Protein AF-A0A182EUM0-F1 (afdb_monomer_lite)

InterPro domains:
  IPR003677 SXP/RAL-2 family protein Ani s 5-like, cation-binding domain [PF02520] (3-69)

Organism: Onchocerca ochengi (NCBI:txid42157)

Radius of gyration: 14.56 Å; chains: 1; bounding box: 38×32×35 Å

Secondary structure (DSSP, 8-state):
-HHHHHHHHHHHHHHHHHHHHHHHHHHS-HHHHHHHHHHHHHHH-TTS-HHHHHHHHHHHHHHS-HHHHHHHHHHHS---

Sequence (80 aa):
VRFTQFMEEVKKARADYERIHQQAVARFSPAAKDADARMSAIADSPHLTTRQKSQQIQAIMDSLSESVRREIINALSPQE

Structure (mmCIF, N/CA/C/O backbone):
data_AF-A0A182EUM0-F1
#
_entry.id   AF-A0A182EUM0-F1
#
loop_
_atom_site.group_PDB
_atom_site.id
_atom_site.type_symbol
_atom_site.label_atom_id
_atom_site.label_alt_id
_atom_site.label_comp_id
_atom_site.label_asym_id
_atom_site.label_entity_id
_atom_site.label_seq_id
_atom_site.pdbx_PDB_ins_code
_atom_site.Cartn_x
_atom_site.Cartn_y
_atom_site.Cartn_z
_atom_site.occupancy
_atom_site.B_iso_or_equiv
_atom_site.auth_seq_id
_atom_site.auth_comp_id
_atom_site.auth_asym_id
_atom_site.auth_atom_id
_atom_site.pdbx_PDB_model_num
ATOM 1 N N . VAL A 1 1 ? 22.415 -1.585 -21.965 1.00 60.50 1 VAL A N 1
ATOM 2 C CA . VAL A 1 1 ? 22.764 -0.440 -21.087 1.00 60.50 1 VAL A CA 1
ATOM 3 C C . VAL A 1 1 ? 21.518 0.295 -20.585 1.00 60.50 1 VAL A C 1
ATOM 5 O O . VAL A 1 1 ? 21.299 0.272 -19.385 1.00 60.50 1 VAL A O 1
ATOM 8 N N . ARG A 1 2 ? 20.634 0.826 -21.455 1.00 70.31 2 ARG A N 1
ATOM 9 C CA . ARG A 1 2 ? 19.377 1.492 -21.022 1.00 70.31 2 ARG A CA 1
ATOM 10 C C . ARG A 1 2 ? 18.430 0.619 -20.181 1.00 70.31 2 ARG A C 1
ATOM 12 O O . ARG A 1 2 ? 17.907 1.099 -19.190 1.00 70.31 2 ARG A O 1
ATOM 19 N N . PHE A 1 3 ? 18.232 -0.653 -20.545 1.00 73.94 3 PHE A N 1
ATOM 20 C CA . PHE A 1 3 ? 17.364 -1.565 -19.778 1.00 73.94 3 PHE A CA 1
ATOM 21 C C . PHE A 1 3 ? 17.895 -1.820 -18.359 1.00 73.94 3 PHE A C 1
ATOM 23 O O . PHE A 1 3 ? 17.130 -1.841 -17.405 1.00 73.94 3 PHE A O 1
ATOM 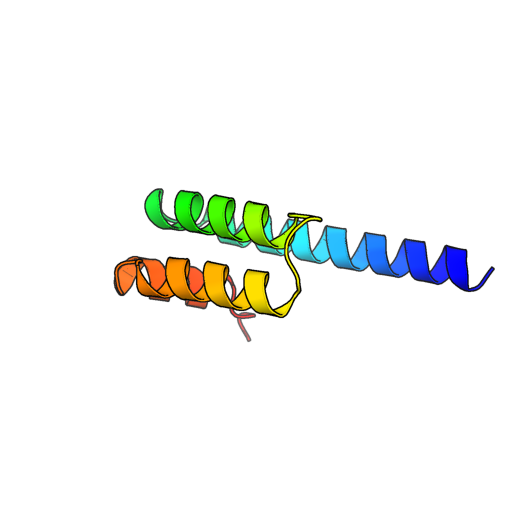30 N N . THR A 1 4 ? 19.213 -1.964 -18.212 1.00 75.69 4 THR A N 1
ATOM 31 C CA . THR A 1 4 ? 19.863 -2.200 -16.918 1.00 75.69 4 THR A CA 1
ATOM 32 C C . THR A 1 4 ? 19.749 -0.979 -16.004 1.00 75.69 4 THR A C 1
ATOM 34 O O . THR A 1 4 ? 19.377 -1.128 -14.849 1.00 75.69 4 THR A O 1
ATOM 37 N N . GLN A 1 5 ? 19.977 0.225 -16.543 1.00 78.06 5 GLN A N 1
ATOM 38 C CA . GLN A 1 5 ? 19.796 1.485 -15.810 1.00 78.06 5 GLN A CA 1
ATOM 39 C C . GLN A 1 5 ? 18.333 1.705 -15.404 1.00 78.06 5 GLN A C 1
ATOM 41 O O . GLN A 1 5 ? 18.059 2.024 -14.253 1.00 78.06 5 GLN A O 1
ATOM 46 N N . PHE A 1 6 ? 17.387 1.442 -16.311 1.00 76.75 6 PHE A N 1
ATOM 47 C CA . PHE A 1 6 ? 15.956 1.510 -16.012 1.00 76.75 6 PHE A CA 1
ATOM 48 C C . PHE A 1 6 ? 15.552 0.535 -14.895 1.00 76.75 6 PHE A C 1
ATOM 50 O O . PHE A 1 6 ? 14.808 0.895 -13.988 1.00 76.75 6 PHE A O 1
ATOM 57 N N . MET A 1 7 ? 16.078 -0.692 -14.917 1.00 76.38 7 MET A N 1
ATOM 58 C CA . MET A 1 7 ? 15.834 -1.672 -13.857 1.00 76.38 7 MET A CA 1
ATOM 59 C C . MET A 1 7 ? 16.392 -1.218 -12.503 1.00 76.38 7 MET A C 1
ATOM 61 O O . MET A 1 7 ? 15.738 -1.437 -11.485 1.00 76.38 7 MET A O 1
ATOM 65 N N . GLU A 1 8 ? 17.566 -0.582 -12.468 1.00 77.06 8 GLU A N 1
ATOM 66 C CA . GLU A 1 8 ? 18.123 -0.011 -11.235 1.00 77.06 8 GLU A CA 1
ATOM 67 C C . GLU A 1 8 ? 17.297 1.168 -10.706 1.00 77.06 8 GLU A C 1
ATOM 69 O O . GLU A 1 8 ? 17.044 1.237 -9.502 1.00 77.06 8 GLU A O 1
ATOM 74 N N . GLU A 1 9 ? 16.820 2.054 -11.584 1.00 74.88 9 GLU A N 1
ATOM 75 C CA . GLU A 1 9 ? 15.929 3.164 -11.218 1.00 74.88 9 GLU A CA 1
ATOM 76 C C . GLU A 1 9 ? 14.597 2.660 -10.652 1.00 74.88 9 GLU A C 1
ATOM 78 O O . GLU A 1 9 ? 14.166 3.116 -9.593 1.00 74.88 9 GLU A O 1
ATOM 83 N N . VAL A 1 10 ? 13.982 1.659 -11.290 1.00 76.44 10 VAL A N 1
ATOM 84 C CA . VAL A 1 10 ? 12.753 1.018 -10.793 1.00 76.44 10 VAL A CA 1
ATOM 85 C C . VAL A 1 10 ? 12.984 0.362 -9.433 1.00 76.44 10 VAL A C 1
ATOM 87 O O . VAL A 1 10 ? 12.130 0.462 -8.551 1.00 76.44 10 VAL A O 1
ATOM 90 N N . LYS A 1 11 ? 14.136 -0.287 -9.228 1.00 72.81 11 LYS A N 1
ATOM 91 C CA . LYS A 1 11 ? 14.491 -0.891 -7.936 1.00 72.81 11 LYS A CA 1
ATOM 92 C C . LYS A 1 11 ? 14.641 0.160 -6.839 1.00 72.81 11 LYS A C 1
ATOM 94 O O . LYS A 1 11 ? 14.121 -0.047 -5.747 1.00 72.81 11 LYS A O 1
ATOM 99 N N . LYS A 1 12 ? 15.315 1.279 -7.128 1.00 74.75 12 LYS A N 1
ATOM 100 C CA . LYS A 1 12 ? 15.440 2.409 -6.193 1.00 74.75 12 LYS A CA 1
ATOM 101 C C . LYS A 1 12 ? 14.079 3.002 -5.850 1.00 74.75 12 LYS A C 1
ATOM 103 O O . LYS A 1 12 ? 13.764 3.120 -4.674 1.00 74.75 12 LYS A O 1
ATOM 108 N N . ALA A 1 13 ? 13.251 3.281 -6.855 1.00 71.94 13 ALA A N 1
ATOM 109 C CA . ALA A 1 13 ? 11.912 3.821 -6.645 1.00 71.94 13 ALA A CA 1
ATOM 110 C C . ALA A 1 13 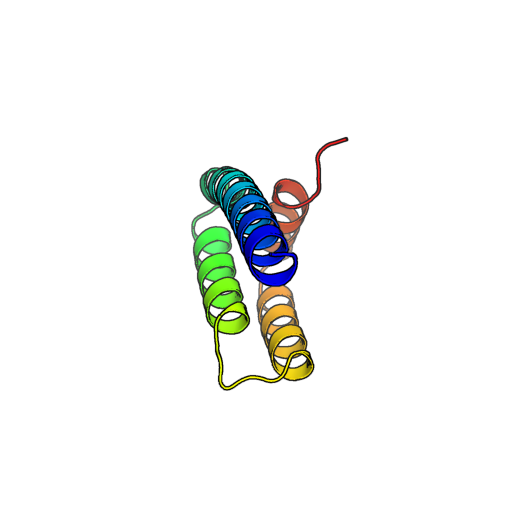? 11.028 2.876 -5.814 1.00 71.94 13 ALA A C 1
ATOM 112 O O . ALA A 1 13 ? 10.322 3.331 -4.917 1.00 71.94 13 ALA A O 1
ATOM 113 N N . ARG A 1 14 ? 11.103 1.557 -6.056 1.00 72.69 14 ARG A N 1
ATOM 114 C CA . ARG A 1 14 ? 10.429 0.551 -5.219 1.00 72.69 14 ARG A CA 1
ATOM 115 C C . ARG A 1 14 ? 10.944 0.551 -3.786 1.00 72.69 14 ARG A C 1
ATOM 117 O O . ARG A 1 14 ? 10.128 0.540 -2.879 1.00 72.69 14 ARG A O 1
ATOM 124 N N . ALA A 1 15 ? 12.259 0.586 -3.580 1.00 75.00 15 ALA A N 1
ATOM 125 C CA . ALA A 1 15 ? 12.844 0.573 -2.242 1.00 75.00 15 ALA A CA 1
ATOM 126 C C . ALA A 1 15 ? 12.490 1.839 -1.443 1.00 75.00 15 ALA A C 1
ATOM 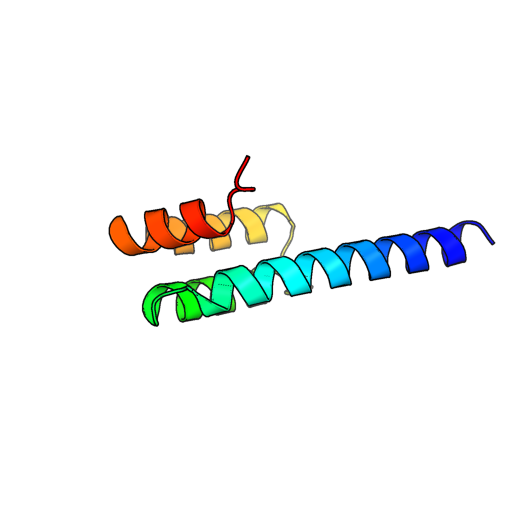128 O O . ALA A 1 15 ? 12.167 1.756 -0.259 1.00 75.00 15 ALA A O 1
ATOM 129 N N . ASP A 1 16 ? 12.501 3.009 -2.086 1.00 73.44 16 ASP A N 1
ATOM 130 C CA . ASP A 1 16 ? 12.081 4.263 -1.459 1.00 73.44 16 ASP A CA 1
ATOM 131 C C . ASP A 1 16 ? 10.585 4.257 -1.133 1.00 73.44 16 ASP A C 1
ATOM 133 O O . ASP A 1 16 ? 10.196 4.661 -0.034 1.00 73.44 16 ASP A O 1
ATOM 137 N N . TYR A 1 17 ? 9.758 3.736 -2.045 1.00 70.38 17 TYR A N 1
ATOM 138 C CA . TYR A 1 17 ? 8.330 3.540 -1.811 1.00 70.38 17 TYR A CA 1
ATOM 139 C C . TYR A 1 17 ? 8.080 2.576 -0.650 1.00 70.38 17 TYR A C 1
ATOM 141 O O . TYR A 1 17 ? 7.368 2.933 0.279 1.00 70.38 17 TYR A O 1
ATOM 149 N N . GLU A 1 18 ? 8.711 1.400 -0.640 1.00 73.94 18 GLU A N 1
ATOM 150 C CA . GLU A 1 18 ? 8.603 0.415 0.441 1.00 73.94 18 GLU A CA 1
ATOM 151 C C . GLU A 1 18 ? 9.061 0.991 1.778 1.00 73.94 18 GLU A C 1
ATOM 153 O O . GLU A 1 18 ? 8.422 0.744 2.794 1.00 73.94 18 GLU A O 1
ATOM 158 N N . ARG A 1 19 ? 10.118 1.807 1.807 1.00 76.19 19 ARG A N 1
ATOM 159 C CA . ARG A 1 19 ? 10.583 2.451 3.041 1.00 76.19 19 ARG A CA 1
ATOM 160 C C . ARG A 1 19 ? 9.558 3.445 3.585 1.00 76.19 19 ARG A C 1
ATOM 162 O O . ARG A 1 19 ? 9.281 3.434 4.783 1.00 76.19 19 ARG A O 1
ATOM 169 N N . ILE A 1 20 ? 9.008 4.311 2.732 1.00 71.94 20 ILE A N 1
ATOM 170 C CA . ILE A 1 20 ? 7.964 5.272 3.127 1.00 71.94 20 ILE A CA 1
ATOM 171 C C . ILE A 1 20 ? 6.703 4.516 3.556 1.00 71.94 20 ILE A C 1
ATOM 173 O O . ILE A 1 20 ? 6.108 4.824 4.587 1.00 71.94 20 ILE A O 1
ATOM 177 N N . HIS A 1 21 ? 6.347 3.475 2.810 1.00 74.44 21 HIS A N 1
ATOM 178 C CA . HIS A 1 21 ? 5.202 2.627 3.087 1.00 74.44 21 HIS A CA 1
ATOM 179 C C . HIS A 1 21 ? 5.357 1.896 4.426 1.00 74.44 21 HIS A C 1
ATOM 181 O O . HIS A 1 21 ? 4.469 1.973 5.262 1.00 74.44 21 HIS A O 1
ATOM 187 N N . GLN A 1 22 ? 6.519 1.310 4.724 1.00 77.69 22 GLN A N 1
ATOM 188 C CA . GLN A 1 22 ? 6.804 0.688 6.023 1.00 77.69 22 GLN A CA 1
ATOM 189 C C . GLN A 1 22 ? 6.761 1.692 7.182 1.00 77.69 22 GLN A C 1
ATOM 191 O O . GLN A 1 22 ? 6.294 1.354 8.270 1.00 77.69 22 GLN A O 1
ATOM 196 N N . GLN A 1 23 ? 7.210 2.934 6.970 1.00 78.38 23 GLN A N 1
ATOM 197 C CA . GLN A 1 23 ? 7.095 4.000 7.972 1.00 78.38 23 GLN A CA 1
ATOM 198 C C . GLN A 1 23 ? 5.634 4.401 8.221 1.00 78.38 23 GLN A C 1
ATOM 200 O O . GLN A 1 23 ? 5.258 4.630 9.374 1.00 78.38 23 GLN A O 1
ATOM 205 N N . ALA A 1 24 ? 4.809 4.449 7.172 1.00 74.62 24 ALA A N 1
ATOM 206 C CA . ALA A 1 24 ? 3.370 4.666 7.288 1.00 74.62 24 ALA A CA 1
ATOM 207 C C . ALA A 1 24 ? 2.703 3.498 8.031 1.00 74.62 24 ALA A C 1
ATOM 209 O O . ALA A 1 24 ? 2.050 3.716 9.051 1.00 74.62 24 ALA A O 1
ATOM 210 N N . VAL A 1 25 ? 2.975 2.259 7.613 1.00 78.25 25 VAL A N 1
ATOM 211 C CA . VAL A 1 25 ? 2.465 1.023 8.227 1.00 78.25 25 VAL A CA 1
ATOM 212 C C . VAL A 1 25 ? 2.877 0.908 9.694 1.00 78.25 25 VAL A C 1
ATOM 214 O O . VAL A 1 25 ? 2.100 0.429 10.516 1.00 78.25 25 VAL A O 1
ATOM 217 N N . ALA A 1 26 ? 4.056 1.392 10.092 1.00 79.12 26 ALA A N 1
ATOM 218 C CA . ALA A 1 26 ? 4.455 1.408 11.500 1.00 79.12 26 ALA A CA 1
ATOM 219 C C . ALA A 1 26 ? 3.496 2.236 12.379 1.00 79.12 26 ALA A C 1
ATOM 221 O O . ALA A 1 26 ? 3.263 1.862 13.532 1.00 79.12 26 ALA A O 1
ATOM 222 N N . ARG A 1 27 ? 2.913 3.311 11.827 1.00 80.81 27 ARG A N 1
ATOM 223 C CA . ARG A 1 27 ? 1.945 4.194 12.500 1.00 80.81 27 ARG A CA 1
ATOM 224 C C . ARG A 1 27 ? 0.505 3.677 12.450 1.00 80.81 27 ARG A C 1
ATOM 226 O O . ARG A 1 27 ? -0.336 4.245 13.134 1.00 80.81 27 ARG A O 1
ATOM 233 N N . PHE A 1 28 ? 0.234 2.624 11.679 1.00 84.12 28 PHE A N 1
ATOM 234 C CA . PHE A 1 28 ? -1.106 2.067 11.521 1.00 84.12 28 PHE A CA 1
ATOM 235 C C . PHE A 1 28 ? -1.569 1.308 12.771 1.00 84.12 28 PHE A C 1
ATOM 237 O O . PHE A 1 28 ? -0.811 0.563 13.410 1.00 84.12 28 PHE A O 1
ATOM 244 N N . SER A 1 29 ? -2.864 1.413 13.047 1.00 87.56 29 SER A N 1
ATOM 245 C CA . SER A 1 29 ? -3.611 0.543 13.939 1.00 87.56 29 SER A CA 1
ATOM 246 C C . SER A 1 29 ? -3.555 -0.915 13.461 1.00 87.56 29 SER A C 1
ATOM 248 O O . SER A 1 29 ? -3.303 -1.183 12.282 1.00 87.56 29 SER A O 1
ATOM 250 N N . PRO A 1 30 ? -3.808 -1.901 14.342 1.00 86.81 30 PRO A N 1
ATOM 251 C CA . PRO A 1 30 ? -3.790 -3.313 13.955 1.00 86.81 30 PRO A CA 1
ATOM 252 C C . PRO A 1 30 ? -4.725 -3.631 12.778 1.00 86.81 30 PRO A C 1
ATOM 254 O O . PRO A 1 30 ? -4.369 -4.414 11.904 1.00 86.81 30 PRO A O 1
ATOM 257 N N . ALA A 1 31 ? -5.890 -2.976 12.723 1.00 85.12 31 ALA A N 1
ATOM 258 C CA . ALA A 1 31 ? -6.842 -3.123 11.625 1.00 85.12 31 ALA A CA 1
ATOM 259 C C . ALA A 1 31 ? -6.317 -2.516 10.314 1.00 85.12 31 ALA A C 1
ATOM 261 O O . ALA A 1 31 ? -6.465 -3.126 9.257 1.00 85.12 31 ALA A O 1
ATOM 262 N N . ALA A 1 32 ? -5.669 -1.349 10.378 1.00 85.69 32 ALA A N 1
ATOM 263 C CA . ALA A 1 32 ? -5.053 -0.729 9.210 1.00 85.69 32 ALA A CA 1
ATOM 264 C C . ALA A 1 32 ? -3.876 -1.563 8.673 1.00 85.69 32 ALA A C 1
ATOM 266 O O . ALA A 1 32 ? -3.754 -1.723 7.463 1.00 85.69 32 ALA A O 1
ATOM 267 N N . LYS A 1 33 ? -3.060 -2.166 9.550 1.00 87.00 33 LYS A N 1
ATOM 268 C CA . LYS A 1 33 ? -1.971 -3.084 9.158 1.00 87.00 33 LYS A CA 1
ATOM 269 C C . LYS A 1 33 ? -2.486 -4.327 8.436 1.00 87.00 33 LYS A C 1
ATOM 271 O O . LYS A 1 33 ? -1.913 -4.720 7.426 1.00 87.00 33 LYS A O 1
ATOM 276 N N . ASP A 1 34 ? -3.557 -4.940 8.941 1.00 87.38 34 ASP A N 1
ATOM 277 C CA . ASP A 1 34 ? -4.155 -6.118 8.300 1.00 87.38 34 ASP A CA 1
ATOM 278 C C . ASP A 1 34 ? -4.748 -5.768 6.927 1.00 87.38 34 ASP A C 1
ATOM 280 O O . ASP A 1 34 ? -4.539 -6.485 5.948 1.00 87.38 34 ASP A O 1
ATOM 284 N N . ALA A 1 35 ? -5.432 -4.625 6.828 1.00 87.56 35 ALA A N 1
ATOM 285 C CA . ALA A 1 35 ? -5.951 -4.123 5.562 1.00 87.56 35 ALA A CA 1
ATOM 286 C C . ALA A 1 35 ? -4.835 -3.872 4.538 1.00 87.56 35 ALA A C 1
ATOM 288 O O . ALA A 1 35 ? -4.945 -4.292 3.387 1.00 87.56 35 ALA A O 1
ATOM 289 N N . ASP A 1 36 ? -3.753 -3.227 4.966 1.00 86.06 36 ASP A N 1
ATOM 290 C CA . ASP A 1 36 ? -2.591 -2.922 4.137 1.00 86.06 36 ASP A CA 1
ATOM 291 C C . ASP A 1 36 ? -1.878 -4.180 3.631 1.00 86.06 36 ASP A C 1
ATOM 293 O O . ASP A 1 36 ? -1.620 -4.309 2.434 1.00 86.06 36 ASP A O 1
ATOM 297 N N . ALA A 1 37 ? -1.681 -5.174 4.501 1.00 87.12 37 ALA A N 1
ATOM 298 C CA . ALA A 1 37 ? -1.116 -6.463 4.115 1.00 87.12 37 ALA A CA 1
ATOM 299 C C . ALA A 1 37 ? -1.971 -7.172 3.048 1.00 87.12 37 ALA A C 1
ATOM 301 O O . ALA A 1 37 ? -1.436 -7.720 2.080 1.00 87.12 37 ALA A O 1
ATOM 302 N N . ARG A 1 38 ? -3.306 -7.125 3.177 1.00 87.88 38 ARG A N 1
ATOM 303 C CA . ARG A 1 38 ? -4.229 -7.678 2.169 1.00 87.88 38 ARG A CA 1
ATOM 304 C C . ARG A 1 38 ? -4.150 -6.915 0.845 1.00 87.88 38 ARG A C 1
ATOM 306 O O . ARG A 1 38 ? -4.121 -7.543 -0.213 1.00 87.88 38 ARG A O 1
ATOM 313 N N . MET A 1 39 ? -4.098 -5.582 0.891 1.00 86.31 39 MET A N 1
ATOM 314 C CA . MET A 1 39 ? -3.955 -4.742 -0.304 1.00 86.31 39 MET A CA 1
ATOM 315 C C . MET A 1 39 ? -2.619 -4.998 -1.014 1.00 86.31 39 MET A C 1
ATOM 317 O O . MET A 1 39 ? -2.608 -5.166 -2.234 1.00 86.31 39 MET A O 1
ATOM 321 N N . SER A 1 40 ? -1.525 -5.119 -0.261 1.00 86.00 40 SER A N 1
ATOM 322 C CA . SER A 1 40 ? -0.195 -5.465 -0.775 1.00 86.00 40 SER A CA 1
ATOM 323 C C . SER A 1 40 ? -0.179 -6.846 -1.438 1.00 86.00 40 SER A C 1
ATOM 325 O O . SER A 1 40 ? 0.287 -6.984 -2.568 1.00 86.00 40 SER A O 1
ATOM 327 N N . ALA A 1 41 ? -0.800 -7.856 -0.821 1.00 88.69 41 ALA A N 1
ATOM 328 C CA . ALA A 1 41 ? -0.915 -9.190 -1.416 1.00 88.69 41 ALA A CA 1
ATOM 329 C C . ALA A 1 41 ? -1.684 -9.185 -2.755 1.00 88.69 41 ALA A C 1
ATOM 331 O O . ALA A 1 41 ? -1.329 -9.904 -3.692 1.00 88.69 41 ALA A O 1
ATOM 332 N N . ILE A 1 42 ? -2.723 -8.351 -2.879 1.00 88.06 42 ILE A N 1
ATOM 333 C CA . ILE A 1 42 ? -3.451 -8.160 -4.144 1.00 88.06 42 ILE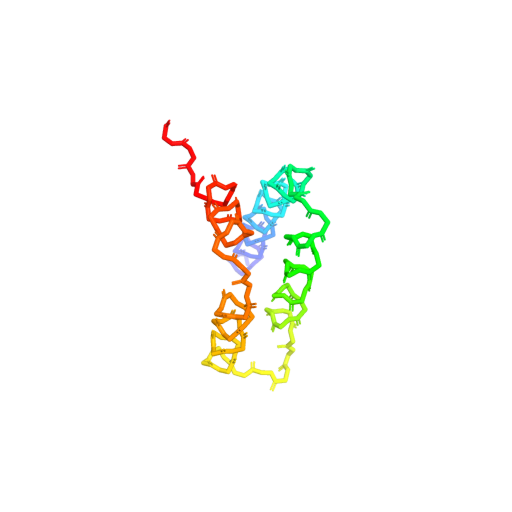 A CA 1
ATOM 334 C C . ILE A 1 42 ? -2.574 -7.443 -5.174 1.00 88.06 42 ILE A C 1
ATOM 336 O O . ILE A 1 42 ? -2.551 -7.842 -6.344 1.00 88.06 42 ILE A O 1
ATOM 340 N N . ALA A 1 43 ? -1.849 -6.403 -4.756 1.00 83.62 43 ALA A N 1
ATOM 341 C CA . ALA A 1 43 ? -0.957 -5.638 -5.620 1.00 83.62 43 ALA A CA 1
ATOM 342 C C . ALA A 1 43 ? 0.155 -6.519 -6.216 1.00 83.62 43 ALA A C 1
ATOM 344 O O . ALA A 1 43 ? 0.437 -6.414 -7.415 1.00 83.62 43 ALA A O 1
ATOM 345 N N . ASP A 1 44 ? 0.699 -7.447 -5.430 1.00 86.94 44 ASP A N 1
ATOM 346 C CA . ASP A 1 44 ? 1.750 -8.375 -5.856 1.00 86.94 44 ASP A CA 1
ATOM 347 C C . ASP A 1 44 ? 1.231 -9.608 -6.607 1.00 86.94 44 ASP A C 1
ATOM 349 O O . ASP A 1 44 ? 2.010 -10.301 -7.261 1.00 86.94 44 ASP A O 1
ATOM 353 N N . SER A 1 45 ? -0.081 -9.870 -6.599 1.00 84.88 45 SER A N 1
ATOM 354 C CA . SER A 1 45 ? -0.644 -11.044 -7.270 1.00 84.88 45 SER A CA 1
ATOM 355 C C . SER A 1 45 ? -0.360 -11.027 -8.782 1.00 84.88 45 SER A C 1
ATOM 357 O O . SER A 1 45 ? -0.826 -10.124 -9.488 1.00 84.88 45 SER A O 1
ATOM 359 N N . PRO A 1 46 ? 0.359 -12.021 -9.335 1.00 86.38 46 PRO A N 1
ATOM 360 C CA . PRO A 1 46 ? 0.641 -12.085 -10.770 1.00 86.38 46 PRO A CA 1
ATOM 361 C C . PRO A 1 46 ? -0.572 -12.563 -11.583 1.00 86.38 46 PRO A C 1
ATOM 363 O O . PRO A 1 46 ? -0.592 -12.429 -12.802 1.00 86.38 46 PRO A O 1
ATOM 366 N N . HIS A 1 47 ? -1.591 -13.110 -10.913 1.00 89.25 47 HIS A N 1
ATOM 367 C CA . HIS A 1 47 ? -2.785 -13.681 -11.540 1.00 89.25 47 HIS A CA 1
ATOM 368 C C . HIS A 1 47 ? -3.919 -12.667 -11.728 1.00 89.25 47 HIS A C 1
ATOM 370 O O . HIS A 1 47 ? -4.906 -12.967 -12.398 1.00 89.25 47 HIS A O 1
ATOM 376 N N . LEU A 1 48 ? -3.800 -11.477 -11.133 1.00 87.69 48 LEU A N 1
ATOM 377 C CA . LEU A 1 48 ? -4.806 -10.426 -11.225 1.00 87.69 48 LEU A CA 1
ATOM 378 C C . LEU A 1 48 ? -4.398 -9.377 -12.256 1.00 87.69 48 LEU A C 1
ATOM 380 O O . LEU A 1 48 ? -3.282 -8.858 -12.248 1.00 87.69 48 LEU A O 1
ATOM 384 N N . THR A 1 49 ? -5.340 -9.009 -13.119 1.00 90.44 49 THR A N 1
ATOM 385 C CA . THR A 1 49 ? -5.189 -7.835 -13.986 1.00 90.44 49 THR A CA 1
ATOM 386 C C . THR A 1 49 ? -5.157 -6.559 -13.150 1.00 90.44 49 THR A C 1
ATOM 388 O O . THR A 1 49 ? -5.746 -6.503 -12.070 1.00 90.44 49 THR A O 1
ATOM 391 N N . THR A 1 50 ? -4.554 -5.489 -13.673 1.00 85.38 50 THR A N 1
ATOM 392 C CA . THR A 1 50 ? -4.535 -4.172 -13.011 1.00 85.38 50 THR A CA 1
ATOM 393 C C . THR A 1 50 ? -5.932 -3.732 -12.563 1.00 85.38 50 THR A C 1
ATOM 395 O O . THR A 1 50 ? -6.104 -3.283 -11.435 1.00 85.38 50 THR A O 1
ATOM 398 N N . ARG A 1 51 ? -6.958 -3.952 -13.398 1.00 88.31 51 ARG A N 1
ATOM 399 C CA . ARG A 1 51 ? -8.351 -3.623 -13.062 1.00 88.31 51 ARG A CA 1
ATOM 400 C C . ARG A 1 51 ? -8.884 -4.447 -11.888 1.00 88.31 51 ARG A C 1
ATOM 402 O O . ARG A 1 51 ? -9.524 -3.889 -11.004 1.00 88.31 51 ARG A O 1
ATOM 409 N N . GLN A 1 52 ? -8.626 -5.755 -11.871 1.00 89.56 52 GLN A N 1
ATOM 410 C CA . GLN A 1 52 ? -9.054 -6.627 -10.771 1.00 89.56 52 GLN A CA 1
ATOM 411 C C . GLN A 1 52 ? -8.344 -6.275 -9.466 1.00 89.56 52 GLN A C 1
ATOM 413 O O . GLN A 1 52 ? -8.984 -6.278 -8.417 1.00 89.56 52 GLN A O 1
ATOM 418 N N . LYS A 1 53 ? -7.055 -5.921 -9.533 1.00 89.12 53 LYS A N 1
ATOM 419 C CA . LYS A 1 53 ? -6.303 -5.433 -8.372 1.00 89.12 53 LYS A CA 1
ATOM 420 C C . LYS A 1 53 ? -6.962 -4.193 -7.786 1.00 89.12 53 LYS A C 1
ATOM 422 O O . LYS A 1 53 ? -7.318 -4.197 -6.614 1.00 89.12 53 LYS A O 1
ATOM 427 N N . SER A 1 54 ? -7.212 -3.176 -8.614 1.00 87.06 54 SER A N 1
ATOM 428 C CA . SER A 1 54 ? -7.872 -1.944 -8.172 1.00 87.06 54 SER A CA 1
ATOM 429 C C . SER A 1 54 ? -9.258 -2.203 -7.581 1.00 87.06 54 SER A C 1
ATOM 431 O O . SER A 1 54 ? -9.581 -1.640 -6.544 1.00 87.06 54 SER A O 1
ATOM 433 N N . GLN A 1 55 ? -10.064 -3.085 -8.184 1.00 91.62 55 GLN A N 1
ATOM 434 C CA . GLN A 1 55 ? -11.390 -3.423 -7.653 1.00 91.62 55 GLN A CA 1
ATOM 435 C C . GLN A 1 55 ? -11.326 -4.111 -6.286 1.00 91.62 55 GLN A C 1
ATOM 437 O O . GLN A 1 55 ? -12.107 -3.772 -5.403 1.00 91.62 55 GLN A O 1
ATOM 442 N N . GLN A 1 56 ? -10.409 -5.060 -6.095 1.00 90.94 56 GLN A N 1
ATOM 443 C CA . GLN A 1 56 ? -10.280 -5.762 -4.816 1.00 90.94 56 GLN A CA 1
ATOM 444 C C . GLN A 1 56 ? -9.692 -4.862 -3.725 1.00 90.94 56 GLN A C 1
ATOM 446 O O . GLN A 1 56 ? -10.168 -4.891 -2.595 1.00 90.94 56 GLN A O 1
ATOM 451 N N . ILE A 1 57 ? -8.714 -4.018 -4.067 1.00 88.25 57 ILE A N 1
ATOM 452 C CA . ILE A 1 57 ? -8.167 -3.005 -3.153 1.00 88.25 57 ILE A CA 1
ATOM 453 C C . ILE A 1 57 ? -9.268 -2.021 -2.738 1.00 88.25 57 ILE A C 1
ATOM 455 O O . ILE A 1 57 ? -9.432 -1.748 -1.550 1.00 88.25 57 ILE A O 1
ATOM 459 N N . GLN A 1 58 ? -10.074 -1.546 -3.693 1.00 87.94 58 GLN A N 1
ATOM 460 C CA . GLN A 1 58 ? -11.208 -0.669 -3.408 1.00 87.94 58 GLN A CA 1
ATO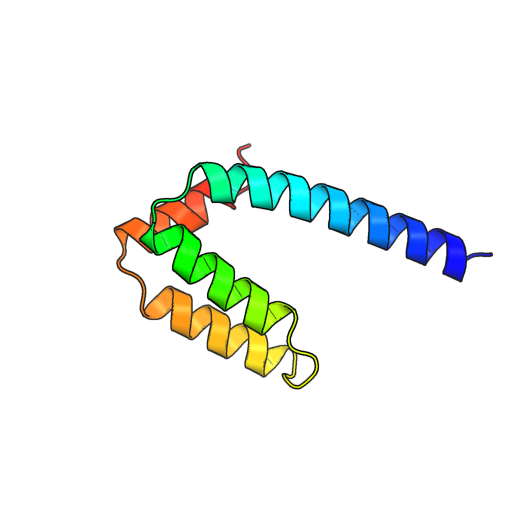M 461 C C . GLN A 1 58 ? -12.229 -1.355 -2.494 1.00 87.94 58 GLN A C 1
ATOM 463 O O . GLN A 1 58 ? -12.647 -0.763 -1.506 1.00 87.94 58 GLN A O 1
ATOM 468 N N . ALA A 1 59 ? -12.566 -2.620 -2.759 1.00 91.50 59 ALA A N 1
ATOM 469 C CA . ALA A 1 59 ? -13.479 -3.392 -1.920 1.00 91.50 59 ALA A CA 1
ATOM 470 C C . ALA A 1 59 ? -12.956 -3.566 -0.484 1.00 91.50 59 ALA A C 1
ATOM 472 O O . ALA A 1 59 ? -13.736 -3.479 0.463 1.00 91.50 59 ALA A O 1
ATOM 473 N N . ILE A 1 60 ? -11.642 -3.759 -0.302 1.00 88.44 60 ILE A N 1
ATOM 474 C CA . ILE A 1 60 ? -11.029 -3.756 1.033 1.00 88.44 60 ILE A CA 1
ATOM 475 C C . ILE A 1 60 ? -11.249 -2.397 1.678 1.00 88.44 60 ILE A C 1
ATOM 477 O O . ILE A 1 60 ? -11.851 -2.351 2.743 1.00 88.44 60 ILE A O 1
ATOM 481 N N . MET A 1 61 ? -10.858 -1.303 1.022 1.00 85.38 61 MET A N 1
ATOM 482 C CA . MET A 1 61 ? -11.024 0.049 1.561 1.00 85.38 61 MET A CA 1
ATOM 483 C C . MET A 1 61 ? -12.485 0.381 1.893 1.00 85.38 61 MET A C 1
ATOM 485 O O . MET A 1 61 ? -12.735 1.084 2.872 1.00 85.38 61 MET A O 1
ATOM 489 N N . ASP A 1 62 ? -13.449 -0.098 1.102 1.00 88.69 62 ASP A N 1
ATOM 490 C CA . ASP A 1 62 ? -14.910 -0.003 1.306 1.00 88.69 62 ASP A CA 1
ATOM 491 C C . ASP A 1 62 ? -15.413 -0.842 2.479 1.00 88.69 62 ASP A C 1
ATOM 493 O O . ASP A 1 62 ? -16.358 -0.437 3.150 1.00 88.69 62 ASP A O 1
ATOM 497 N N . SER A 1 63 ? -14.749 -1.954 2.785 1.00 88.44 63 SER A N 1
ATOM 498 C CA . SER A 1 63 ? -15.068 -2.782 3.952 1.00 88.44 63 SER A CA 1
ATOM 499 C C . SER A 1 63 ? -14.488 -2.260 5.273 1.00 88.44 63 SER A C 1
ATOM 501 O O . SER A 1 63 ? -14.916 -2.699 6.342 1.00 88.44 63 SER A O 1
ATOM 503 N N . LEU A 1 64 ? -13.516 -1.341 5.229 1.00 86.94 64 LEU A N 1
ATOM 504 C CA . LEU A 1 64 ? -12.912 -0.765 6.432 1.00 86.94 64 LEU A CA 1
ATOM 505 C C . LEU A 1 64 ? -13.843 0.252 7.085 1.00 86.94 64 LEU A C 1
ATOM 507 O O . LEU A 1 64 ? -14.562 0.995 6.418 1.00 86.94 64 LEU A O 1
ATOM 511 N N . SER A 1 65 ? -13.763 0.346 8.412 1.00 88.81 65 SER A N 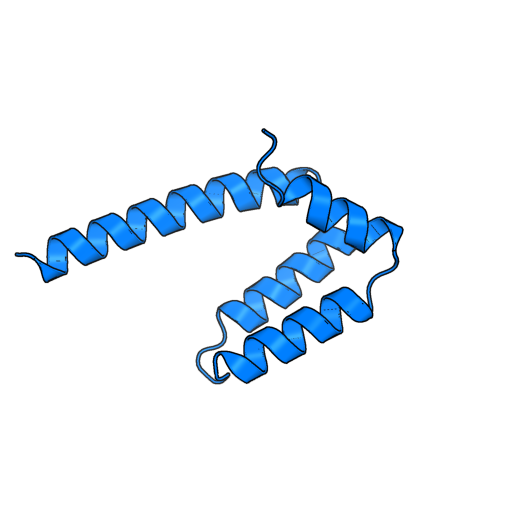1
ATOM 512 C CA . SER A 1 65 ? -14.420 1.429 9.134 1.00 88.81 65 SER A CA 1
ATOM 513 C C . SER A 1 65 ? -13.826 2.781 8.728 1.00 88.81 65 SER A C 1
ATOM 515 O O . SER A 1 65 ? -12.640 2.896 8.412 1.00 88.81 65 SER A O 1
ATOM 517 N N . GLU A 1 66 ? -14.644 3.831 8.775 1.00 87.19 66 GLU A N 1
ATOM 518 C CA . GLU A 1 66 ? -14.240 5.177 8.356 1.00 87.19 66 GLU A CA 1
ATOM 519 C C . GLU A 1 66 ? -12.984 5.681 9.091 1.00 87.19 66 GLU A C 1
ATOM 521 O O . GLU A 1 66 ? -12.111 6.300 8.482 1.00 87.19 66 GLU A O 1
ATOM 526 N N . SER A 1 67 ? -12.842 5.343 10.378 1.00 85.88 67 SER A N 1
ATOM 527 C CA . SER A 1 67 ? -11.652 5.674 11.171 1.00 85.88 67 SER A CA 1
ATOM 528 C C . SER A 1 67 ? -10.386 5.013 10.625 1.00 85.88 67 SER A C 1
ATOM 530 O O . SER A 1 67 ? -9.365 5.681 10.482 1.00 85.88 67 SER A O 1
ATOM 532 N N . VAL A 1 68 ? -10.451 3.720 10.293 1.00 85.69 68 VAL A N 1
ATOM 533 C CA . VAL A 1 68 ? -9.305 2.956 9.771 1.00 85.69 68 VAL A CA 1
ATOM 534 C C . VAL A 1 68 ? -8.964 3.426 8.358 1.00 85.69 68 VAL A C 1
ATOM 536 O O . VAL A 1 68 ? -7.800 3.634 8.028 1.00 85.69 68 VAL A O 1
ATOM 539 N N . ARG A 1 69 ? -9.980 3.685 7.529 1.00 85.75 69 ARG A N 1
ATOM 540 C CA . ARG A 1 69 ? -9.795 4.254 6.191 1.00 85.75 69 ARG A CA 1
ATOM 541 C C . ARG A 1 69 ? -9.097 5.618 6.246 1.00 85.75 69 ARG A C 1
ATOM 543 O O . ARG A 1 69 ? -8.144 5.834 5.502 1.00 85.75 69 ARG A O 1
ATOM 550 N N . ARG A 1 70 ? -9.554 6.540 7.106 1.00 85.88 70 ARG A N 1
ATOM 551 C CA . ARG A 1 70 ? -8.926 7.867 7.265 1.00 85.88 70 ARG A CA 1
ATOM 552 C C . ARG A 1 70 ? -7.492 7.761 7.757 1.00 85.88 70 ARG A C 1
ATOM 554 O O . ARG A 1 70 ? -6.650 8.520 7.298 1.00 85.88 70 ARG A O 1
ATOM 561 N N . GLU A 1 71 ? -7.216 6.837 8.668 1.00 84.31 71 GLU A N 1
ATOM 562 C CA . GLU A 1 71 ? -5.864 6.582 9.157 1.00 84.31 71 GLU A CA 1
ATOM 563 C C . GLU A 1 71 ? -4.922 6.168 8.019 1.00 84.31 71 GLU A C 1
ATOM 565 O O . GLU A 1 71 ? -3.880 6.795 7.837 1.00 84.31 71 GLU A O 1
ATOM 570 N N . ILE A 1 72 ? -5.332 5.185 7.210 1.00 82.38 72 ILE A N 1
ATOM 571 C CA . ILE A 1 72 ? -4.566 4.719 6.046 1.00 82.38 72 ILE A CA 1
ATOM 572 C C . ILE A 1 72 ? -4.340 5.866 5.054 1.00 82.38 72 ILE A C 1
ATOM 574 O O . ILE A 1 72 ? -3.210 6.104 4.639 1.00 82.38 72 ILE A O 1
ATOM 578 N N . ILE A 1 73 ? -5.392 6.617 4.706 1.00 82.25 73 ILE A N 1
ATOM 579 C CA . ILE A 1 73 ? -5.285 7.752 3.776 1.00 82.25 73 ILE A CA 1
ATOM 580 C C . ILE A 1 73 ? -4.322 8.814 4.319 1.00 82.25 73 ILE A C 1
ATOM 582 O O . ILE A 1 73 ? -3.432 9.249 3.601 1.00 82.25 73 ILE A O 1
ATOM 586 N N . ASN A 1 74 ? -4.449 9.210 5.587 1.00 82.81 74 ASN A N 1
ATOM 587 C CA . ASN A 1 74 ? -3.613 10.258 6.181 1.00 82.81 74 ASN A CA 1
ATOM 588 C C . ASN A 1 74 ? -2.138 9.871 6.284 1.00 82.81 74 ASN A C 1
ATOM 590 O O . ASN A 1 74 ? -1.267 10.740 6.270 1.00 82.81 74 ASN A O 1
ATOM 594 N N . ALA A 1 75 ? -1.860 8.584 6.450 1.00 77.50 75 ALA A N 1
ATOM 595 C CA . ALA A 1 75 ? -0.504 8.093 6.598 1.00 77.50 75 ALA A CA 1
ATOM 596 C C . ALA A 1 75 ? 0.154 7.730 5.254 1.00 77.50 75 ALA A C 1
ATOM 598 O O . ALA A 1 75 ? 1.380 7.727 5.181 1.00 77.50 75 ALA A O 1
ATOM 599 N N . LEU A 1 76 ? -0.631 7.479 4.197 1.00 72.44 76 LEU A N 1
ATOM 600 C CA . LEU A 1 76 ? -0.140 7.292 2.824 1.00 72.44 76 LEU A CA 1
ATOM 601 C C . LEU A 1 76 ? -0.128 8.583 1.993 1.00 72.44 76 LEU A C 1
ATOM 603 O O . LEU A 1 76 ? 0.600 8.652 1.003 1.00 72.44 76 LEU A O 1
ATOM 607 N N . SER A 1 77 ? -0.910 9.599 2.368 1.00 68.00 77 SER A N 1
ATOM 608 C CA . SER A 1 77 ? -0.828 10.919 1.746 1.00 68.00 77 SER A CA 1
ATOM 609 C C . SER A 1 77 ? 0.556 11.522 2.001 1.00 68.00 77 SER A C 1
ATOM 611 O O . SER A 1 77 ? 0.997 11.546 3.155 1.00 68.00 77 SER A O 1
ATOM 613 N N . PRO A 1 78 ? 1.249 12.024 0.960 1.00 56.44 78 PRO A N 1
ATOM 614 C CA . PRO A 1 78 ? 2.466 12.793 1.160 1.00 56.44 78 PRO A CA 1
ATOM 615 C C . PRO A 1 78 ? 2.106 13.988 2.039 1.00 56.44 78 PRO A C 1
ATOM 617 O O . PRO A 1 78 ? 1.226 14.775 1.696 1.00 56.44 78 PRO A O 1
ATOM 620 N N . GLN A 1 79 ? 2.719 14.061 3.217 1.00 48.16 79 GLN A N 1
ATOM 621 C CA . GLN A 1 79 ? 2.561 15.224 4.076 1.00 48.16 79 GLN A CA 1
ATOM 622 C C . GLN A 1 79 ? 3.324 16.360 3.396 1.00 48.16 79 GLN A C 1
ATOM 624 O O . GLN A 1 79 ? 4.548 16.276 3.282 1.00 48.16 79 GLN A O 1
ATOM 629 N N . GLU A 1 80 ? 2.574 17.316 2.840 1.00 40.72 80 GLU A N 1
ATOM 630 C CA . GLU A 1 80 ? 3.103 18.582 2.316 1.00 40.72 80 GLU A CA 1
ATOM 631 C C . GLU A 1 80 ? 3.881 19.354 3.388 1.00 40.72 80 GLU A C 1
ATOM 633 O O . GLU A 1 80 ? 3.471 19.315 4.575 1.00 40.72 80 GLU A O 1
#

Foldseek 3Di:
DVVVVVVVVVVVVVVVLVVLVVVLLVQADPLLVVLVVVLVCLVPDPPDDPVRSVVVNVVSLVPDDPVRNVSSCVSSPPDD

pLDDT: mean 80.86, std 9.31, range [40.72, 91.62]